Protein AF-A0A8A2UBY3-F1 (afdb_monomer_lite)

Radius of gyration: 17.99 Å; chains: 1; bounding box: 43×30×51 Å

Secondary structure (DSSP, 8-state):
-HHHHHHHHHHHHHHHHHHHHHHHHHHHHHHHHTT--SS-S---HHHHHHHHHHHHHHHHHHHHHHHHH---HHHHHHHHHHHHHHHHHHHHHHHHHHSTTGGGS--HHHHHHTT-HHHHHHHHHHHHHHHHHHHHHHHTT-

Organism: NCBI:txid370324

Structure (mmCIF, N/CA/C/O backbone):
data_AF-A0A8A2UBY3-F1
#
_entry.id   AF-A0A8A2UBY3-F1
#
loop_
_atom_site.group_PDB
_atom_site.id
_atom_site.type_symbol
_atom_site.label_atom_id
_atom_site.label_alt_id
_atom_site.label_comp_id
_atom_site.label_asym_id
_atom_site.label_entity_id
_atom_site.label_seq_id
_atom_site.pdbx_PDB_ins_code
_atom_site.Cartn_x
_atom_site.Cartn_y
_atom_site.Cartn_z
_atom_site.occupancy
_atom_site.B_iso_or_equiv
_atom_site.auth_seq_id
_atom_site.auth_comp_id
_atom_site.auth_asym_id
_atom_site.auth_atom_id
_atom_site.pdbx_PDB_model_num
ATOM 1 N N . MET A 1 1 ? -22.098 -17.501 18.561 1.00 54.28 1 MET A N 1
ATOM 2 C CA . MET A 1 1 ? -21.800 -17.366 17.112 1.00 54.28 1 MET A CA 1
ATOM 3 C C . MET A 1 1 ? -21.427 -15.944 16.653 1.00 54.28 1 MET A C 1
ATOM 5 O O . MET A 1 1 ? -20.694 -15.839 15.681 1.00 54.28 1 MET A O 1
ATOM 9 N N . ASN A 1 2 ? -21.806 -14.856 17.345 1.00 60.44 2 ASN A N 1
ATOM 10 C CA . ASN A 1 2 ? -21.510 -13.480 16.881 1.00 60.44 2 ASN A CA 1
ATOM 11 C C . ASN A 1 2 ? -20.034 -13.032 16.966 1.00 60.44 2 ASN A C 1
ATOM 13 O O . ASN A 1 2 ? -19.610 -12.220 16.148 1.00 60.44 2 ASN A O 1
ATOM 17 N N . ARG A 1 3 ? -19.224 -13.574 17.892 1.00 59.19 3 ARG A N 1
ATOM 18 C CA . ARG A 1 3 ? -17.801 -13.186 18.023 1.00 59.19 3 ARG A CA 1
ATOM 19 C C . ARG A 1 3 ? -16.929 -13.653 16.854 1.00 59.19 3 ARG A C 1
ATOM 21 O O . ARG A 1 3 ? -16.025 -12.933 16.463 1.00 59.19 3 ARG A O 1
ATOM 28 N N . LEU A 1 4 ? -17.220 -14.815 16.265 1.00 58.84 4 LEU A N 1
ATOM 29 C CA . LEU A 1 4 ? -16.472 -15.328 15.110 1.00 58.84 4 LEU A CA 1
ATOM 30 C C . LEU A 1 4 ? 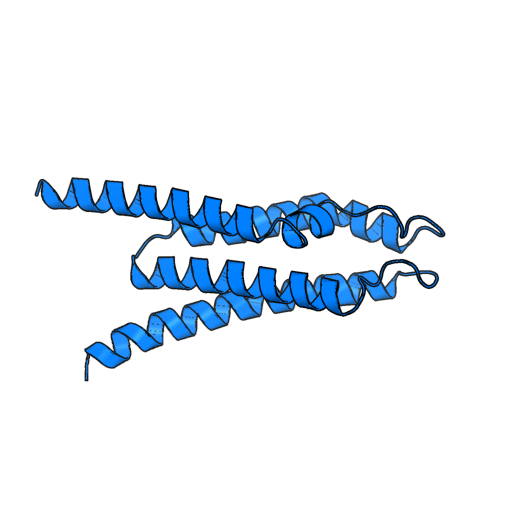-16.684 -14.433 13.878 1.00 58.84 4 LEU A C 1
ATOM 32 O O . LEU A 1 4 ? -15.726 -14.022 13.230 1.00 58.84 4 LEU A O 1
ATOM 36 N N . ARG A 1 5 ? -17.932 -14.022 13.611 1.00 59.97 5 ARG A N 1
ATOM 37 C CA . ARG A 1 5 ? -18.279 -13.149 12.475 1.00 59.97 5 ARG A CA 1
ATOM 38 C C . ARG A 1 5 ? -17.618 -11.763 12.552 1.00 59.97 5 ARG A C 1
ATOM 40 O O . ARG A 1 5 ? -17.259 -11.213 11.516 1.00 59.97 5 ARG A O 1
ATOM 47 N N . GLN A 1 6 ? -17.409 -11.240 13.765 1.00 63.09 6 GLN A N 1
ATOM 48 C CA . GLN A 1 6 ? -16.708 -9.971 14.004 1.00 63.09 6 GLN A CA 1
ATOM 49 C C . GLN A 1 6 ? -15.216 -10.000 13.633 1.00 63.09 6 GLN A C 1
ATOM 51 O O . GLN A 1 6 ? -14.657 -8.938 13.389 1.00 63.09 6 GLN A O 1
ATOM 56 N N . TRP A 1 7 ? -14.578 -11.173 13.569 1.00 61.09 7 TRP A N 1
ATOM 57 C CA . TRP A 1 7 ? -13.167 -11.306 13.177 1.00 61.09 7 TRP A CA 1
ATOM 58 C C . TRP A 1 7 ? -12.984 -11.693 11.706 1.00 61.09 7 TRP A C 1
ATOM 60 O O . TRP A 1 7 ? -12.043 -11.226 11.068 1.00 61.09 7 TRP A O 1
ATOM 70 N N . TYR A 1 8 ? -13.901 -12.483 11.137 1.00 71.06 8 TYR A N 1
ATOM 71 C CA . TYR A 1 8 ? -13.809 -12.896 9.731 1.00 71.06 8 TYR A CA 1
ATOM 72 C C . TYR A 1 8 ? -14.065 -11.756 8.740 1.00 71.06 8 TYR A C 1
ATOM 74 O O . TYR A 1 8 ? -13.423 -11.714 7.694 1.00 71.06 8 TYR A O 1
ATOM 82 N N . PHE A 1 9 ? -14.970 -10.821 9.052 1.00 76.00 9 PHE A N 1
ATOM 83 C CA . PHE A 1 9 ? -15.280 -9.715 8.140 1.00 76.00 9 PHE A CA 1
ATOM 84 C C . PHE A 1 9 ? -14.107 -8.724 7.968 1.00 76.00 9 PHE A C 1
ATOM 86 O O . PHE A 1 9 ? -13.730 -8.468 6.823 1.00 76.00 9 PHE A O 1
ATOM 93 N N . PRO A 1 10 ? -13.448 -8.238 9.044 1.00 83.38 10 PRO A N 1
ATOM 94 C CA . PRO A 1 10 ? -12.245 -7.412 8.917 1.00 83.38 10 PRO A CA 1
ATOM 95 C C . PRO A 1 10 ? -11.103 -8.129 8.203 1.00 83.38 10 PRO A C 1
ATOM 97 O O . PRO A 1 10 ? -10.400 -7.516 7.408 1.00 83.38 10 PRO A O 1
ATOM 100 N N . LEU A 1 11 ? -10.935 -9.430 8.462 1.00 85.50 11 LEU A N 1
ATOM 101 C CA . LEU A 1 11 ? -9.880 -10.224 7.841 1.00 85.50 11 LEU A CA 1
ATOM 102 C C . LEU A 1 11 ? -10.112 -10.401 6.334 1.00 85.50 11 LEU A C 1
ATOM 104 O O . LEU A 1 11 ? -9.188 -10.212 5.549 1.00 85.50 11 LEU A O 1
ATOM 108 N N . GLY A 1 12 ? -11.341 -10.717 5.917 1.00 87.56 12 GLY A N 1
ATOM 109 C CA . GLY A 1 12 ? -11.690 -10.837 4.499 1.00 87.56 12 GLY A CA 1
ATOM 110 C C . GLY A 1 12 ? -11.506 -9.520 3.741 1.00 87.56 12 GLY A C 1
ATOM 111 O O . GLY A 1 12 ? -10.930 -9.509 2.652 1.00 87.56 12 GLY A O 1
ATOM 112 N N . PHE A 1 13 ? -11.922 -8.400 4.340 1.00 88.06 13 PHE A N 1
ATOM 113 C CA . PHE A 1 13 ? -11.702 -7.070 3.770 1.00 88.06 13 PHE A CA 1
ATOM 114 C C . PHE A 1 13 ? -10.208 -6.731 3.662 1.00 88.06 13 PHE A C 1
ATOM 116 O O . PHE A 1 13 ? -9.751 -6.304 2.604 1.00 88.06 13 PHE A O 1
ATOM 123 N N . ALA A 1 14 ? -9.434 -7.007 4.716 1.00 90.88 14 ALA A N 1
ATOM 124 C CA . ALA A 1 14 ? -7.988 -6.814 4.738 1.00 90.88 14 ALA A CA 1
ATOM 125 C C . ALA A 1 14 ? -7.277 -7.583 3.622 1.00 90.88 14 ALA A C 1
ATOM 127 O O . ALA A 1 14 ? -6.541 -6.995 2.832 1.00 90.88 14 ALA A O 1
ATOM 128 N N . ILE A 1 15 ? -7.547 -8.885 3.515 1.00 92.44 15 ILE A N 1
ATOM 129 C CA . ILE A 1 15 ? -6.959 -9.734 2.475 1.00 92.44 15 ILE A CA 1
ATOM 130 C C . ILE A 1 15 ? -7.334 -9.208 1.087 1.00 92.44 15 ILE A C 1
ATOM 132 O O . ILE A 1 15 ? -6.469 -9.120 0.223 1.00 92.44 15 ILE A O 1
ATOM 136 N N . THR A 1 16 ? -8.590 -8.805 0.877 1.00 92.44 16 THR A N 1
ATOM 137 C CA . THR A 1 16 ? -9.052 -8.295 -0.423 1.00 92.44 16 THR A CA 1
ATOM 138 C C . THR A 1 16 ? -8.289 -7.036 -0.839 1.00 92.44 16 THR A C 1
ATOM 140 O O . THR A 1 16 ? -7.752 -6.989 -1.942 1.00 92.44 16 THR A O 1
ATOM 143 N N . ILE A 1 17 ? -8.184 -6.034 0.040 1.00 92.12 17 ILE A N 1
ATOM 144 C CA . ILE A 1 17 ? -7.470 -4.784 -0.268 1.00 92.12 17 ILE A CA 1
ATOM 145 C C . ILE A 1 17 ? -5.966 -5.028 -0.441 1.00 92.12 17 ILE A C 1
ATOM 147 O O . ILE A 1 17 ? -5.365 -4.494 -1.373 1.00 92.12 17 ILE A O 1
ATOM 151 N N . GLY A 1 18 ? -5.365 -5.867 0.408 1.00 91.94 18 GLY A N 1
ATOM 152 C CA . GLY A 1 18 ? -3.964 -6.263 0.266 1.00 91.94 18 GLY A CA 1
ATOM 153 C C . GLY A 1 18 ? -3.687 -6.940 -1.077 1.00 91.94 18 GLY A C 1
ATOM 154 O O . GLY A 1 18 ? -2.736 -6.578 -1.766 1.00 91.94 18 GLY A O 1
ATOM 155 N N . LEU A 1 19 ? -4.540 -7.882 -1.492 1.00 94.75 19 LEU A N 1
ATOM 156 C CA . LEU A 1 19 ? -4.418 -8.553 -2.788 1.00 94.75 19 LEU A CA 1
ATOM 157 C C . LEU A 1 19 ? -4.602 -7.588 -3.961 1.00 94.75 19 LEU A C 1
ATOM 159 O O . LEU A 1 19 ? -3.882 -7.714 -4.945 1.00 94.75 19 LEU A O 1
ATOM 163 N N . ILE A 1 20 ? -5.518 -6.618 -3.864 1.00 94.31 20 ILE A N 1
ATOM 164 C CA . ILE A 1 20 ? -5.705 -5.597 -4.905 1.00 94.31 20 ILE A CA 1
ATOM 165 C C . ILE A 1 20 ? -4.425 -4.778 -5.088 1.00 94.31 20 ILE A C 1
ATOM 167 O O . ILE A 1 20 ? -3.957 -4.647 -6.217 1.00 94.31 20 ILE A O 1
ATOM 171 N N . LEU A 1 21 ? -3.829 -4.264 -4.006 1.00 91.38 21 LEU A N 1
ATOM 172 C CA . LEU A 1 21 ? -2.581 -3.503 -4.112 1.00 91.38 21 LEU A CA 1
ATOM 173 C C . LEU A 1 21 ? -1.448 -4.367 -4.664 1.00 91.38 21 LEU A C 1
ATOM 175 O O . LEU A 1 21 ? -0.793 -3.952 -5.611 1.00 91.38 21 LEU A O 1
ATOM 179 N N . ALA A 1 22 ? -1.273 -5.590 -4.158 1.00 92.44 22 ALA A N 1
ATOM 180 C CA . ALA A 1 22 ? -0.267 -6.520 -4.668 1.00 92.44 22 ALA A CA 1
ATOM 181 C C . ALA A 1 22 ? -0.451 -6.838 -6.163 1.00 92.44 22 ALA A C 1
ATOM 183 O O . ALA A 1 22 ? 0.527 -6.883 -6.909 1.00 92.44 22 ALA A O 1
ATOM 184 N N . ALA A 1 23 ? -1.694 -7.023 -6.618 1.00 92.56 23 ALA A N 1
ATOM 185 C CA . ALA A 1 23 ? -2.009 -7.261 -8.022 1.00 92.56 23 ALA A CA 1
ATOM 186 C C . ALA A 1 23 ? -1.699 -6.039 -8.896 1.00 92.56 23 ALA A C 1
ATOM 188 O O . ALA A 1 23 ? -1.166 -6.207 -9.990 1.00 92.56 23 ALA A O 1
ATOM 189 N N . ILE A 1 24 ? -1.976 -4.821 -8.415 1.00 91.31 24 ILE A N 1
ATOM 190 C CA . ILE A 1 24 ? -1.595 -3.582 -9.108 1.00 91.31 24 ILE A CA 1
ATOM 191 C C . ILE A 1 24 ? -0.071 -3.492 -9.214 1.00 91.31 24 ILE A C 1
ATOM 193 O O . ILE A 1 24 ? 0.442 -3.235 -10.298 1.00 91.31 24 ILE A O 1
ATOM 197 N N . THR A 1 25 ? 0.660 -3.750 -8.129 1.00 89.25 25 THR A N 1
ATOM 198 C CA . THR A 1 25 ? 2.129 -3.745 -8.122 1.00 89.25 25 THR A CA 1
ATOM 199 C C . THR A 1 25 ? 2.705 -4.741 -9.126 1.00 89.25 25 THR A C 1
ATOM 201 O O . THR A 1 25 ? 3.566 -4.385 -9.929 1.00 89.25 25 THR A O 1
ATOM 204 N N . LEU A 1 26 ? 2.195 -5.978 -9.127 1.00 87.69 26 LEU A N 1
ATOM 205 C CA . LEU A 1 26 ? 2.587 -7.005 -10.093 1.00 87.69 26 LEU A CA 1
ATOM 206 C C . LEU A 1 26 ? 2.259 -6.585 -11.525 1.00 87.69 26 LEU A C 1
ATOM 208 O O . LEU A 1 26 ? 3.094 -6.740 -12.411 1.00 87.69 26 LEU A O 1
ATOM 212 N N . PHE A 1 27 ? 1.067 -6.037 -11.760 1.00 89.38 27 PHE A N 1
ATOM 213 C CA . PHE A 1 27 ? 0.668 -5.547 -13.075 1.00 89.38 27 PHE A CA 1
ATOM 214 C C . PHE A 1 27 ? 1.622 -4.462 -13.582 1.00 89.38 27 PHE A C 1
ATOM 216 O O . PHE A 1 27 ? 2.072 -4.547 -14.720 1.00 89.38 27 PHE A O 1
ATOM 223 N N . VAL A 1 28 ? 1.969 -3.487 -12.738 1.00 85.06 28 VAL A N 1
ATOM 224 C CA . VAL A 1 28 ? 2.907 -2.403 -13.068 1.00 85.06 28 VAL A CA 1
ATOM 225 C C . VAL A 1 28 ? 4.278 -2.969 -13.428 1.00 85.06 28 VAL A C 1
ATOM 227 O O . VAL A 1 28 ? 4.803 -2.650 -14.490 1.00 85.06 28 VAL A O 1
ATOM 230 N N . GLN A 1 29 ? 4.824 -3.871 -12.609 1.00 80.44 29 GLN A N 1
ATOM 231 C CA . GLN A 1 29 ? 6.123 -4.493 -12.878 1.00 80.44 29 GLN A CA 1
ATOM 232 C C . GLN A 1 29 ? 6.122 -5.324 -14.168 1.00 80.44 29 GLN A C 1
ATOM 234 O O . GLN A 1 29 ? 7.023 -5.183 -14.987 1.00 80.44 29 GLN A O 1
ATOM 239 N N . ILE A 1 30 ? 5.096 -6.155 -14.388 1.00 82.62 30 ILE A N 1
ATOM 240 C CA . ILE A 1 30 ? 4.964 -6.961 -15.613 1.00 82.62 30 ILE A CA 1
ATOM 241 C C . ILE A 1 30 ? 4.793 -6.060 -16.840 1.00 82.62 30 ILE A C 1
ATOM 243 O O . ILE A 1 30 ? 5.313 -6.373 -17.908 1.00 82.62 30 ILE A O 1
ATOM 247 N N . TYR A 1 31 ? 4.043 -4.965 -16.712 1.00 83.31 31 TYR A N 1
ATOM 248 C CA . TYR A 1 31 ? 3.835 -4.008 -17.792 1.00 83.31 31 TYR A CA 1
ATOM 249 C C . TYR A 1 31 ? 5.148 -3.328 -18.185 1.00 83.31 31 TYR A C 1
ATOM 251 O O . TYR A 1 31 ? 5.483 -3.318 -19.366 1.00 83.31 31 TYR A O 1
ATOM 259 N N . ILE A 1 32 ? 5.907 -2.827 -17.207 1.00 77.88 32 ILE A N 1
ATOM 260 C CA . ILE A 1 32 ? 7.204 -2.168 -17.414 1.00 77.88 32 ILE A CA 1
ATOM 261 C C . ILE A 1 32 ? 8.224 -3.139 -18.021 1.00 77.88 32 ILE A C 1
ATOM 263 O O . ILE A 1 32 ? 8.878 -2.791 -19.001 1.00 77.88 32 ILE A O 1
ATOM 267 N N . ALA A 1 33 ? 8.274 -4.382 -17.532 1.00 75.00 33 ALA A N 1
ATOM 268 C CA . ALA A 1 33 ? 9.178 -5.417 -18.036 1.00 75.00 33 ALA A CA 1
ATOM 269 C C . ALA A 1 33 ? 8.995 -5.727 -19.537 1.00 75.00 33 ALA A C 1
ATOM 271 O O . ALA A 1 33 ? 9.908 -6.237 -20.177 1.00 75.00 33 ALA A O 1
ATOM 272 N N . ARG A 1 34 ? 7.836 -5.410 -20.140 1.00 74.81 34 ARG A N 1
ATOM 273 C CA . ARG A 1 34 ? 7.625 -5.564 -21.595 1.00 74.81 34 ARG A CA 1
ATOM 274 C C . ARG A 1 34 ? 8.384 -4.542 -22.436 1.00 74.81 34 ARG A C 1
ATOM 276 O O . ARG A 1 34 ? 8.546 -4.767 -23.632 1.00 74.81 34 ARG A O 1
ATOM 283 N N . PHE A 1 35 ? 8.767 -3.416 -21.844 1.00 68.38 35 PHE A N 1
ATOM 284 C CA . PHE A 1 35 ? 9.463 -2.333 -22.534 1.00 68.38 35 PHE A CA 1
ATOM 285 C C . PHE A 1 35 ? 10.981 -2.399 -22.351 1.00 68.38 35 PHE A C 1
ATOM 287 O O . PHE A 1 35 ? 11.684 -1.710 -23.084 1.00 68.38 35 PHE A O 1
ATOM 294 N N . GLU A 1 36 ? 11.477 -3.233 -21.429 1.00 65.44 36 GLU A N 1
ATOM 295 C CA . GLU A 1 36 ? 12.906 -3.386 -21.151 1.00 65.44 36 GLU A CA 1
ATOM 296 C C . GLU A 1 36 ? 13.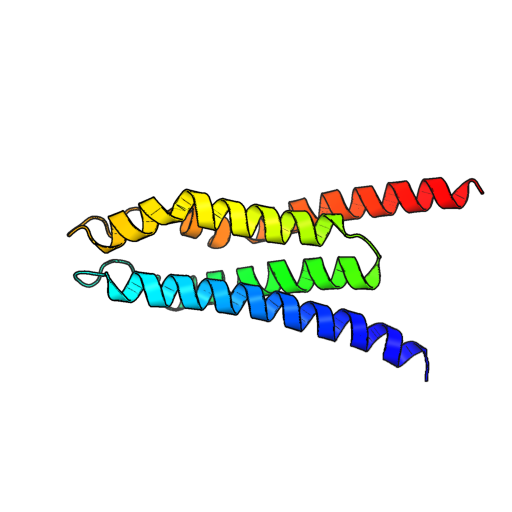697 -3.830 -22.390 1.00 65.44 36 GLU A C 1
ATOM 298 O O . GLU A 1 36 ? 13.489 -4.910 -22.946 1.00 65.44 36 GLU A O 1
ATOM 303 N N . TYR A 1 37 ? 14.664 -3.001 -22.786 1.00 49.19 37 TYR A N 1
ATOM 304 C CA . TYR A 1 37 ? 15.725 -3.369 -23.721 1.00 49.19 37 TYR A CA 1
ATOM 305 C C . TYR A 1 37 ? 16.979 -3.806 -22.939 1.00 49.19 37 TYR A C 1
ATOM 307 O O . TYR A 1 37 ? 17.714 -2.965 -22.423 1.00 49.19 37 TYR A O 1
ATOM 315 N N . GLY A 1 38 ? 17.252 -5.117 -22.883 1.00 53.56 38 GLY A N 1
ATOM 316 C CA . GLY A 1 38 ? 18.429 -5.708 -22.209 1.00 53.56 38 GLY A CA 1
ATOM 317 C C . GLY A 1 38 ? 18.146 -6.255 -20.798 1.00 53.56 38 GLY A C 1
ATOM 318 O O . GLY A 1 38 ? 16.989 -6.385 -20.418 1.00 53.56 38 GLY A O 1
ATOM 319 N N . ASP A 1 39 ? 19.190 -6.567 -20.015 1.00 50.38 39 ASP A N 1
ATOM 320 C CA . ASP A 1 39 ? 19.110 -7.121 -18.637 1.00 50.38 39 ASP A CA 1
ATOM 321 C C . ASP A 1 39 ? 18.661 -6.082 -17.567 1.00 50.38 39 ASP A C 1
ATOM 323 O O . ASP A 1 39 ? 19.129 -6.087 -16.430 1.00 50.38 39 ASP A O 1
ATOM 327 N N . GLY A 1 40 ? 17.842 -5.099 -17.945 1.00 48.66 40 GLY A N 1
ATOM 328 C CA . GLY A 1 40 ? 18.020 -3.727 -17.468 1.00 48.66 40 GLY A CA 1
ATOM 329 C C . GLY A 1 40 ? 17.212 -3.227 -16.273 1.00 48.66 40 GLY A C 1
ATOM 330 O O . GLY A 1 40 ? 17.691 -2.284 -15.656 1.00 48.66 40 GLY A O 1
ATOM 331 N N . LEU A 1 41 ? 16.033 -3.755 -15.933 1.00 51.47 41 LEU A N 1
ATOM 332 C CA . LEU A 1 41 ? 15.213 -3.180 -14.844 1.00 51.47 41 LEU A CA 1
ATOM 333 C C . LEU A 1 41 ? 14.545 -4.209 -13.939 1.00 51.47 41 LEU A C 1
ATOM 335 O O . LEU A 1 41 ? 14.045 -3.804 -12.891 1.00 51.47 41 LEU A O 1
ATOM 339 N N . ALA A 1 42 ? 14.572 -5.503 -14.270 1.00 53.84 42 ALA A N 1
ATOM 340 C CA . ALA A 1 42 ? 14.014 -6.535 -13.407 1.00 53.84 42 ALA A CA 1
ATOM 341 C C . ALA A 1 42 ? 14.644 -6.456 -11.999 1.00 53.84 42 ALA A C 1
ATOM 343 O O . ALA A 1 42 ? 15.815 -6.823 -11.821 1.00 53.84 42 ALA A O 1
ATOM 344 N N . PRO A 1 43 ? 13.900 -6.000 -10.968 1.00 56.22 43 PRO A N 1
ATOM 345 C CA . PRO A 1 43 ? 14.411 -6.057 -9.614 1.00 56.22 43 PRO A CA 1
ATOM 346 C C . PRO A 1 43 ? 14.688 -7.526 -9.311 1.00 56.22 43 PRO A C 1
ATOM 348 O O . PRO A 1 43 ? 13.849 -8.385 -9.588 1.00 56.22 43 PRO A O 1
ATOM 351 N N . GLY A 1 44 ? 15.867 -7.831 -8.758 1.00 65.88 44 GLY A N 1
ATOM 352 C CA . GLY A 1 44 ? 16.202 -9.208 -8.395 1.00 65.88 44 GLY A CA 1
ATOM 353 C C . GLY A 1 44 ? 15.053 -9.840 -7.602 1.00 65.88 44 GLY A C 1
ATOM 354 O O . GLY A 1 44 ? 14.400 -9.148 -6.821 1.00 65.88 44 GLY A O 1
ATOM 355 N N . ILE A 1 45 ? 14.801 -11.140 -7.795 1.00 72.44 45 ILE A N 1
ATOM 356 C CA . ILE A 1 45 ? 13.631 -11.878 -7.265 1.00 72.44 45 ILE A CA 1
ATOM 357 C C . ILE A 1 45 ? 13.265 -11.504 -5.815 1.00 72.44 45 ILE A C 1
ATOM 359 O O . ILE A 1 45 ? 12.090 -11.387 -5.472 1.00 72.44 45 ILE A O 1
ATOM 363 N N . ILE A 1 46 ? 14.270 -11.271 -4.966 1.00 76.44 46 ILE A N 1
ATOM 364 C CA . ILE A 1 46 ? 14.106 -10.858 -3.565 1.00 76.44 46 ILE A CA 1
ATOM 365 C C . ILE A 1 46 ? 13.442 -9.477 -3.442 1.00 76.44 46 ILE A C 1
ATOM 367 O O . ILE A 1 46 ? 12.497 -9.315 -2.675 1.00 76.44 46 ILE A O 1
ATOM 371 N N . MET A 1 47 ? 13.917 -8.484 -4.193 1.00 76.75 47 MET A N 1
ATOM 372 C CA . MET A 1 47 ? 13.384 -7.120 -4.183 1.00 76.75 47 MET A CA 1
ATOM 373 C C . MET A 1 47 ? 11.970 -7.080 -4.765 1.00 76.75 47 MET A C 1
ATOM 375 O O . MET A 1 47 ? 11.093 -6.401 -4.233 1.00 76.75 47 MET A O 1
ATOM 379 N N . GLN A 1 48 ? 11.720 -7.876 -5.806 1.00 78.69 48 GLN A N 1
ATOM 380 C CA . GLN A 1 48 ? 10.390 -8.021 -6.380 1.00 78.69 48 GLN A CA 1
ATOM 381 C C . GLN A 1 48 ? 9.395 -8.594 -5.362 1.00 78.69 48 GLN A C 1
ATOM 383 O O . GLN A 1 48 ? 8.329 -8.015 -5.137 1.00 78.69 48 GLN A O 1
ATOM 388 N N . PHE A 1 49 ? 9.769 -9.683 -4.686 1.00 84.75 49 PHE A N 1
ATOM 389 C CA . PHE A 1 49 ? 8.966 -10.260 -3.610 1.00 84.75 49 PHE A CA 1
ATOM 390 C C . PHE A 1 49 ? 8.735 -9.258 -2.472 1.00 84.75 49 PHE A C 1
ATOM 392 O O . PHE A 1 49 ? 7.619 -9.147 -1.969 1.00 84.75 49 PHE A O 1
ATOM 399 N N . TRP A 1 50 ? 9.760 -8.489 -2.098 1.00 87.44 50 TRP A N 1
ATOM 400 C CA . TRP A 1 50 ? 9.679 -7.476 -1.047 1.00 87.44 50 TRP A CA 1
ATOM 401 C C . TRP A 1 50 ? 8.688 -6.352 -1.375 1.00 87.44 50 TRP A C 1
ATOM 403 O O . TRP A 1 50 ? 7.850 -6.015 -0.541 1.00 87.44 50 TRP A O 1
ATOM 413 N N . ILE A 1 51 ? 8.729 -5.817 -2.597 1.00 85.50 51 ILE A N 1
ATOM 414 C CA . ILE A 1 51 ? 7.811 -4.774 -3.080 1.00 85.50 51 ILE A CA 1
ATOM 415 C C . ILE A 1 51 ? 6.355 -5.274 -3.085 1.00 85.50 51 ILE A C 1
ATOM 417 O O . ILE A 1 51 ? 5.439 -4.575 -2.638 1.00 85.50 51 ILE A O 1
ATOM 421 N N . VAL A 1 52 ? 6.128 -6.505 -3.555 1.00 89.62 52 VAL A N 1
ATOM 422 C CA . VAL A 1 52 ? 4.788 -7.113 -3.607 1.00 89.62 52 VAL A CA 1
ATOM 423 C C . VAL A 1 52 ? 4.265 -7.405 -2.201 1.00 89.62 52 VAL A C 1
ATOM 425 O O . VAL A 1 52 ? 3.124 -7.061 -1.886 1.00 89.62 52 VAL A O 1
ATOM 428 N N . ALA A 1 53 ? 5.101 -7.975 -1.329 1.00 90.88 53 ALA A N 1
ATOM 429 C CA . ALA A 1 53 ? 4.755 -8.221 0.067 1.00 90.88 53 ALA A CA 1
ATOM 430 C C . ALA A 1 53 ? 4.468 -6.911 0.815 1.00 90.88 53 ALA A C 1
ATOM 432 O O . ALA A 1 53 ? 3.486 -6.826 1.549 1.00 90.88 53 ALA A O 1
ATOM 433 N N . GLY A 1 54 ? 5.269 -5.869 0.582 1.00 90.12 54 GLY A N 1
ATOM 434 C CA . GLY A 1 54 ? 5.059 -4.542 1.150 1.00 90.12 54 GLY A CA 1
ATOM 435 C C . GLY A 1 54 ? 3.738 -3.917 0.710 1.00 90.12 54 GLY A C 1
ATOM 436 O O . GLY A 1 54 ? 2.978 -3.432 1.545 1.00 90.12 54 GLY A O 1
ATOM 437 N N . SER A 1 55 ? 3.408 -4.014 -0.580 1.00 90.19 55 SER A N 1
ATOM 438 C CA . SER A 1 55 ? 2.128 -3.541 -1.130 1.00 90.19 55 SER A CA 1
ATOM 439 C C . SER A 1 55 ? 0.935 -4.297 -0.533 1.00 90.19 55 SER A C 1
ATOM 441 O O . SER A 1 55 ? -0.069 -3.686 -0.159 1.00 90.19 55 SER A O 1
ATOM 443 N N . PHE A 1 56 ? 1.065 -5.620 -0.375 1.00 94.06 56 PHE A N 1
ATOM 444 C CA . PHE A 1 56 ? 0.061 -6.447 0.292 1.00 94.06 56 PHE A CA 1
ATOM 445 C C . PHE A 1 56 ? -0.148 -6.018 1.746 1.00 94.06 56 PHE A C 1
ATOM 447 O O . PHE A 1 56 ? -1.283 -5.788 2.158 1.00 94.06 56 PHE A O 1
ATOM 454 N N . LEU A 1 57 ? 0.932 -5.894 2.522 1.00 93.25 57 LEU A N 1
ATOM 455 C CA . LEU A 1 57 ? 0.870 -5.534 3.939 1.00 93.25 57 LEU A CA 1
ATOM 456 C C . LEU A 1 57 ? 0.339 -4.115 4.143 1.00 93.25 57 LEU A C 1
ATOM 458 O O . LEU A 1 57 ? -0.485 -3.907 5.032 1.00 93.25 57 LEU A O 1
ATOM 462 N N . LEU A 1 58 ? 0.749 -3.166 3.298 1.00 92.19 58 LEU A N 1
ATOM 463 C CA . LEU A 1 58 ? 0.250 -1.794 3.309 1.00 92.19 58 LEU A CA 1
ATOM 464 C C . LEU A 1 58 ? -1.278 -1.762 3.148 1.00 92.19 58 LEU A C 1
ATOM 466 O O . LEU A 1 58 ? -1.968 -1.097 3.915 1.00 92.19 58 LEU A O 1
ATOM 470 N N . GLY A 1 59 ? -1.818 -2.533 2.200 1.00 90.62 59 GLY A N 1
ATOM 471 C CA . GLY A 1 59 ? -3.263 -2.646 2.004 1.00 90.62 59 GLY A CA 1
ATOM 472 C C . GLY A 1 59 ? -3.961 -3.401 3.124 1.00 90.62 59 GLY A C 1
ATOM 473 O O . GLY A 1 59 ? -4.944 -2.915 3.680 1.00 90.62 59 GLY A O 1
ATOM 474 N N . ALA A 1 60 ? -3.451 -4.582 3.471 1.00 92.50 60 ALA A N 1
ATOM 475 C CA . ALA A 1 60 ? -4.089 -5.482 4.418 1.00 92.50 60 ALA A CA 1
ATOM 476 C C . ALA A 1 60 ? -4.136 -4.903 5.831 1.00 92.50 60 ALA A C 1
ATOM 478 O O . ALA A 1 60 ? -5.184 -4.948 6.471 1.00 92.50 60 ALA A O 1
ATOM 479 N N . ILE A 1 61 ? -3.038 -4.323 6.318 1.00 91.81 61 ILE A N 1
ATOM 480 C CA . ILE A 1 61 ? -2.982 -3.778 7.676 1.00 91.81 61 ILE A CA 1
ATOM 481 C C . ILE A 1 61 ? -3.868 -2.536 7.783 1.00 91.81 61 ILE A C 1
ATOM 483 O O . ILE A 1 61 ? -4.674 -2.463 8.709 1.00 91.81 61 ILE A O 1
ATOM 487 N N . SER A 1 62 ? -3.803 -1.609 6.822 1.00 89.88 62 SER A N 1
ATOM 488 C CA . SER A 1 62 ? -4.674 -0.428 6.826 1.00 89.88 62 SER A CA 1
ATOM 489 C C . SER A 1 62 ? -6.155 -0.796 6.707 1.00 89.88 62 SER A C 1
ATOM 491 O O . SER A 1 62 ? -7.001 -0.251 7.414 1.00 89.88 62 SER A O 1
ATOM 493 N N . ALA A 1 63 ? -6.503 -1.755 5.849 1.00 91.00 63 ALA A N 1
ATOM 494 C CA . ALA A 1 63 ? -7.881 -2.221 5.715 1.00 91.00 63 ALA A CA 1
ATOM 495 C C . ALA A 1 63 ? -8.364 -2.964 6.968 1.00 91.00 63 ALA A C 1
ATOM 497 O O . ALA A 1 63 ? -9.506 -2.774 7.393 1.00 91.00 63 ALA A O 1
ATOM 498 N N . PHE A 1 64 ? -7.494 -3.749 7.608 1.00 90.62 64 PHE A N 1
ATOM 499 C CA . PHE A 1 64 ? -7.796 -4.390 8.882 1.00 90.62 64 PHE A CA 1
ATOM 500 C C . PHE A 1 64 ? -8.068 -3.354 9.974 1.00 90.62 64 PHE A C 1
ATOM 502 O O . PHE A 1 64 ? -9.083 -3.456 10.664 1.00 90.62 64 PHE A O 1
ATOM 509 N N . THR A 1 65 ? -7.205 -2.343 10.128 1.00 88.44 65 THR A N 1
ATOM 510 C CA . THR A 1 65 ? -7.401 -1.300 11.144 1.00 88.44 65 THR A CA 1
ATOM 511 C C . THR A 1 65 ? -8.665 -0.496 10.877 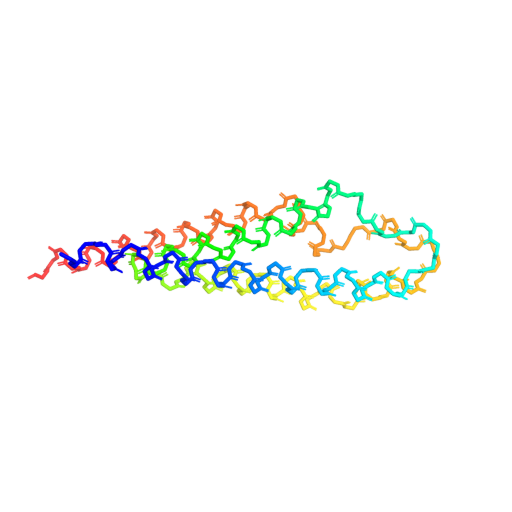1.00 88.44 65 THR A C 1
ATOM 513 O O . THR A 1 65 ? -9.426 -0.230 11.808 1.00 88.44 65 THR A O 1
ATOM 516 N N . SER A 1 66 ? -8.962 -0.201 9.614 1.00 88.62 66 SER A N 1
ATOM 517 C CA . SER A 1 66 ? -10.195 0.481 9.238 1.00 88.62 66 SER A CA 1
ATOM 518 C C . SER A 1 66 ? -11.447 -0.326 9.556 1.00 88.62 66 SER A C 1
ATOM 520 O O . SER A 1 66 ? -12.357 0.187 10.205 1.00 88.62 66 SER A O 1
ATOM 522 N N . ALA A 1 67 ? -11.482 -1.609 9.195 1.00 86.75 67 ALA A N 1
ATOM 523 C CA . ALA A 1 67 ? -12.634 -2.463 9.467 1.00 86.75 67 ALA A CA 1
ATOM 524 C C . ALA A 1 67 ? -12.789 -2.807 10.956 1.00 86.75 67 ALA A C 1
ATOM 526 O O . ALA A 1 67 ? -13.910 -2.986 11.432 1.00 86.75 67 ALA A O 1
ATOM 527 N N . ARG A 1 68 ? -11.683 -2.916 11.704 1.00 86.38 68 ARG A N 1
ATOM 528 C CA . ARG A 1 68 ? -11.703 -3.299 13.121 1.00 86.38 68 ARG A CA 1
ATOM 529 C C . ARG A 1 68 ? -11.992 -2.128 14.054 1.00 86.38 68 ARG A C 1
ATOM 531 O O . ARG A 1 68 ? -12.717 -2.320 15.031 1.00 86.38 68 ARG A O 1
ATOM 538 N N . TYR A 1 69 ? -11.402 -0.966 13.779 1.00 83.88 69 TYR A N 1
ATOM 539 C CA . TYR A 1 69 ? -11.464 0.221 14.63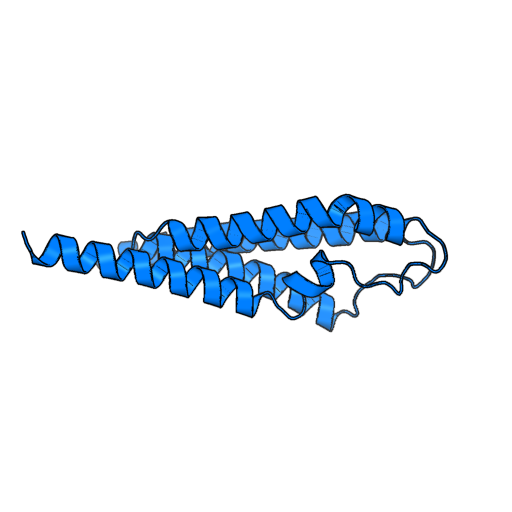7 1.00 83.88 69 TYR A CA 1
ATOM 540 C C . TYR A 1 69 ? -12.343 1.339 14.058 1.00 83.88 69 TYR A C 1
ATOM 542 O O . TYR A 1 69 ? -12.497 2.372 14.704 1.00 83.88 69 TYR A O 1
ATOM 550 N N . HIS A 1 70 ? -12.952 1.136 12.882 1.00 83.44 70 HIS A N 1
ATOM 551 C CA . HIS A 1 70 ? -13.766 2.132 12.171 1.00 83.44 70 HIS A CA 1
ATOM 552 C C . HIS A 1 70 ? -13.004 3.424 11.837 1.00 83.44 70 HIS A C 1
ATOM 554 O O . HIS A 1 70 ? -13.567 4.517 11.871 1.00 83.44 70 HIS A O 1
ATOM 560 N N . VAL A 1 71 ? -11.718 3.273 11.516 1.00 85.56 71 VAL A N 1
ATOM 561 C CA . VAL A 1 71 ? -10.772 4.357 11.229 1.00 85.56 71 VAL A CA 1
ATOM 562 C C . VAL A 1 71 ? -10.491 4.394 9.731 1.00 85.56 71 VAL A C 1
ATOM 564 O O . VAL A 1 71 ? -9.749 3.567 9.201 1.00 85.56 71 VAL A O 1
ATOM 567 N N . ILE A 1 72 ? -11.103 5.323 9.007 1.00 86.56 72 ILE A N 1
ATOM 568 C CA . ILE A 1 72 ? -11.021 5.338 7.537 1.00 86.56 72 ILE A CA 1
ATOM 569 C C . ILE A 1 72 ? -9.708 5.977 7.063 1.00 86.56 72 ILE A C 1
ATOM 571 O O . ILE A 1 72 ? -9.171 5.589 6.021 1.00 86.56 72 ILE A O 1
ATOM 575 N N . SER A 1 73 ? -9.130 6.884 7.857 1.00 86.19 73 SER A N 1
ATOM 576 C CA . SER A 1 73 ? -7.934 7.645 7.469 1.00 86.19 73 SER A CA 1
ATOM 577 C C . SER A 1 73 ? -6.731 6.755 7.157 1.00 86.19 73 SER A C 1
ATOM 579 O O . SER A 1 73 ? -5.951 7.069 6.262 1.00 86.19 73 SER A O 1
ATOM 581 N N . SER A 1 74 ? -6.604 5.608 7.834 1.00 83.75 74 SER A N 1
ATOM 582 C CA . SER A 1 74 ? -5.487 4.675 7.630 1.00 83.75 74 SER A CA 1
ATOM 583 C C . SER A 1 74 ? -5.468 4.074 6.217 1.00 83.75 74 SER A C 1
ATOM 585 O O . SER A 1 74 ? -4.412 3.989 5.588 1.00 83.75 74 SER A O 1
ATOM 587 N N . VAL A 1 75 ? -6.642 3.717 5.681 1.00 87.00 75 VAL A N 1
ATOM 588 C CA . VAL A 1 75 ? -6.788 3.202 4.307 1.00 87.00 75 VAL A CA 1
ATOM 589 C C . VAL A 1 75 ? -6.621 4.317 3.292 1.00 87.00 75 VAL A C 1
ATOM 591 O O . VAL A 1 75 ? -5.916 4.127 2.306 1.00 87.00 75 VAL A O 1
ATOM 594 N N . LEU A 1 76 ? -7.232 5.480 3.534 1.00 88.25 76 LEU A N 1
ATOM 595 C CA . LEU A 1 76 ? -7.142 6.613 2.611 1.00 88.25 76 LEU A CA 1
ATOM 596 C C . LEU A 1 76 ? -5.702 7.084 2.422 1.00 88.25 76 LEU A C 1
ATOM 598 O O . LEU A 1 76 ? -5.302 7.360 1.298 1.00 88.25 76 LEU A O 1
ATOM 602 N N . ILE A 1 77 ? -4.911 7.126 3.493 1.00 87.44 77 ILE A N 1
ATOM 603 C CA . ILE A 1 77 ? -3.498 7.503 3.416 1.00 87.44 77 ILE A CA 1
ATOM 604 C C . ILE A 1 77 ? -2.687 6.433 2.696 1.00 87.44 77 ILE A C 1
ATOM 606 O O . ILE A 1 77 ? -1.916 6.762 1.802 1.00 87.44 77 ILE A O 1
ATOM 610 N N . ALA A 1 78 ? -2.878 5.158 3.040 1.00 86.94 78 ALA A N 1
ATOM 611 C CA . ALA A 1 78 ? -2.149 4.067 2.405 1.00 86.94 78 ALA A CA 1
ATOM 612 C C . ALA A 1 78 ? -2.421 3.996 0.893 1.00 86.94 78 ALA A C 1
ATOM 614 O O . ALA A 1 78 ? -1.487 4.026 0.096 1.00 86.94 78 ALA A O 1
ATOM 615 N N . VAL A 1 79 ? -3.696 3.965 0.494 1.00 87.75 79 VAL A N 1
ATOM 616 C CA . VAL A 1 79 ? -4.109 3.909 -0.917 1.00 87.75 79 VAL A CA 1
ATOM 617 C C . VAL A 1 79 ? -3.792 5.219 -1.635 1.00 87.75 79 VAL A C 1
ATOM 619 O O . VAL A 1 79 ? -3.340 5.195 -2.777 1.00 87.75 79 VAL A O 1
ATOM 622 N N . GLY A 1 80 ? -3.997 6.358 -0.972 1.00 89.00 80 GLY A N 1
ATOM 623 C CA . GLY A 1 80 ? -3.741 7.682 -1.526 1.00 89.00 80 GLY A CA 1
ATOM 624 C C . GLY A 1 80 ? -2.264 7.912 -1.817 1.00 89.00 80 GLY A C 1
ATOM 625 O O . GLY A 1 80 ? -1.931 8.295 -2.934 1.00 89.00 80 GLY A O 1
ATOM 626 N N . ILE A 1 81 ? -1.372 7.622 -0.862 1.00 87.25 81 ILE A N 1
ATOM 627 C CA . ILE A 1 81 ? 0.072 7.749 -1.088 1.00 87.25 81 ILE A CA 1
ATOM 628 C C . ILE A 1 81 ? 0.539 6.725 -2.121 1.00 87.25 81 ILE A C 1
ATOM 630 O O . ILE A 1 81 ? 1.258 7.099 -3.038 1.00 87.25 81 ILE A O 1
ATOM 634 N N . TYR A 1 82 ? 0.085 5.470 -2.038 1.00 87.56 82 TYR A N 1
ATOM 635 C CA . TYR A 1 82 ? 0.421 4.451 -3.035 1.00 87.56 82 TYR A CA 1
ATOM 636 C C . TYR A 1 82 ? 0.040 4.894 -4.459 1.00 87.56 82 TYR A C 1
ATOM 638 O O . TYR A 1 82 ? 0.872 4.882 -5.366 1.00 87.56 82 TYR A O 1
ATOM 646 N N . GLY A 1 83 ? -1.208 5.334 -4.651 1.00 88.75 83 GLY A N 1
ATOM 647 C CA . GLY A 1 83 ? -1.711 5.803 -5.940 1.00 88.75 83 GLY A CA 1
ATOM 648 C C . GLY A 1 83 ? -1.007 7.072 -6.416 1.00 88.75 83 GLY A C 1
ATOM 649 O O . GLY A 1 83 ? -0.644 7.166 -7.583 1.00 88.75 83 GLY A O 1
ATOM 650 N N . TRP A 1 84 ? -0.751 8.022 -5.515 1.00 89.12 84 TRP A N 1
ATOM 651 C CA . TRP A 1 84 ? 0.004 9.236 -5.819 1.00 89.12 84 TRP A CA 1
ATOM 652 C C . TRP A 1 84 ? 1.429 8.926 -6.282 1.00 89.12 84 TRP A C 1
ATOM 654 O O . TRP A 1 84 ? 1.858 9.417 -7.324 1.00 89.12 84 TRP A O 1
ATOM 664 N N . THR A 1 85 ? 2.147 8.068 -5.552 1.00 86.00 85 THR A N 1
ATOM 665 C CA . THR A 1 85 ? 3.496 7.626 -5.914 1.00 86.00 85 THR A CA 1
ATOM 666 C C . THR A 1 85 ? 3.500 6.930 -7.270 1.00 86.00 85 THR A C 1
ATOM 668 O O . THR A 1 85 ? 4.380 7.204 -8.085 1.00 86.00 85 THR A O 1
ATOM 671 N N . LEU A 1 86 ? 2.510 6.074 -7.541 1.00 86.56 86 LEU A N 1
ATOM 672 C CA . L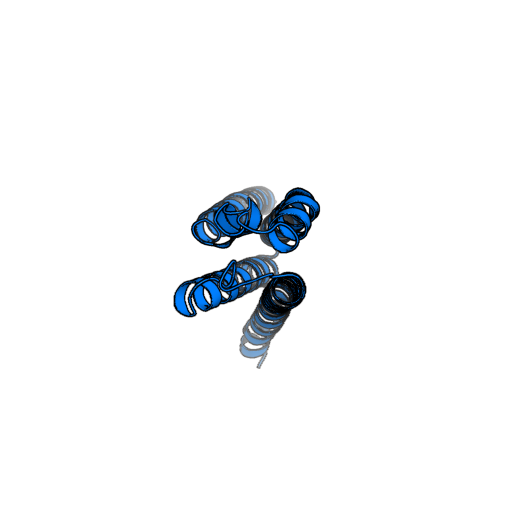EU A 1 86 ? 2.369 5.412 -8.834 1.00 86.56 86 LEU A CA 1
ATOM 673 C C . LEU A 1 86 ? 2.149 6.423 -9.967 1.00 86.56 86 LEU A C 1
ATOM 675 O O . LEU A 1 86 ? 2.847 6.366 -10.974 1.00 86.56 86 LEU A O 1
ATOM 679 N N . LEU A 1 87 ? 1.221 7.366 -9.786 1.00 88.62 87 LEU A N 1
ATOM 680 C CA . LEU A 1 87 ? 0.893 8.388 -10.781 1.00 88.62 87 LEU A CA 1
ATOM 681 C C . LEU A 1 87 ? 2.089 9.289 -11.097 1.00 88.62 87 LEU A C 1
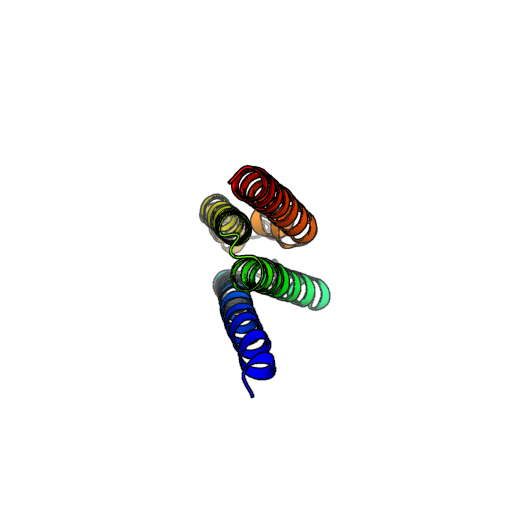ATOM 683 O O . LEU A 1 87 ? 2.381 9.521 -12.267 1.00 88.62 87 LEU A O 1
ATOM 687 N N . ILE A 1 88 ? 2.797 9.770 -10.072 1.00 87.88 88 ILE A N 1
ATOM 688 C CA . ILE A 1 88 ? 3.930 10.685 -10.259 1.00 87.88 88 ILE A CA 1
ATOM 689 C C . ILE A 1 88 ? 5.136 9.985 -10.891 1.00 87.88 88 ILE A C 1
ATOM 691 O O . ILE A 1 88 ? 5.910 10.610 -11.609 1.00 87.88 88 ILE A O 1
ATOM 695 N N . SER A 1 89 ? 5.292 8.686 -10.627 1.00 82.50 89 SER A N 1
ATOM 696 C CA . SER A 1 89 ? 6.415 7.899 -11.138 1.00 82.50 89 SER A CA 1
ATOM 697 C C . SER A 1 89 ? 6.127 7.295 -12.507 1.00 82.50 89 SER A C 1
ATOM 699 O O . SER A 1 89 ? 7.042 6.756 -13.118 1.00 82.50 89 SER A O 1
ATOM 701 N N . TRP A 1 90 ? 4.878 7.343 -12.988 1.00 84.94 90 TRP A N 1
ATOM 702 C CA . TRP A 1 90 ? 4.445 6.589 -14.165 1.00 84.94 90 TRP A CA 1
ATOM 703 C C . TRP A 1 90 ? 5.233 6.938 -15.425 1.00 84.94 90 TRP A C 1
ATOM 705 O O . TRP A 1 90 ? 5.775 6.042 -16.065 1.00 84.94 90 TRP A O 1
ATOM 715 N N . SER A 1 91 ? 5.338 8.227 -15.761 1.00 82.25 91 SER A N 1
ATOM 716 C CA . SER A 1 91 ? 6.097 8.661 -16.940 1.00 82.25 91 SER A CA 1
ATOM 717 C C . SER A 1 91 ? 7.567 8.273 -16.823 1.00 82.25 91 SER A C 1
ATOM 719 O O . SER A 1 91 ? 8.094 7.640 -17.726 1.00 82.25 91 SER A O 1
ATOM 721 N N . ALA A 1 92 ? 8.189 8.535 -15.669 1.00 78.31 92 ALA A N 1
ATOM 722 C CA . ALA A 1 92 ? 9.585 8.184 -15.421 1.00 78.31 92 ALA A CA 1
ATOM 723 C C . ALA A 1 92 ? 9.839 6.670 -15.529 1.00 78.31 92 ALA A C 1
ATOM 725 O O . ALA A 1 92 ? 10.837 6.264 -16.109 1.00 78.31 92 ALA A O 1
ATOM 726 N N . MET A 1 93 ? 8.929 5.828 -15.026 1.00 77.75 93 MET A N 1
ATOM 727 C CA . MET A 1 93 ? 9.014 4.369 -15.158 1.00 77.75 93 MET A CA 1
ATOM 728 C C . MET A 1 93 ? 8.953 3.916 -16.619 1.00 77.75 93 MET A C 1
ATOM 730 O O . MET A 1 93 ? 9.732 3.057 -17.025 1.00 77.75 93 MET A O 1
ATOM 734 N N . VAL A 1 94 ? 8.047 4.489 -17.415 1.00 79.06 94 VAL A N 1
ATOM 735 C CA . VAL A 1 94 ? 7.909 4.147 -18.838 1.00 79.06 94 VAL A CA 1
ATOM 736 C C . VAL A 1 94 ? 9.118 4.638 -19.640 1.00 79.06 94 VAL A C 1
ATOM 738 O O . VAL A 1 94 ? 9.685 3.866 -20.412 1.00 79.06 94 VAL A O 1
ATOM 741 N N . ASP A 1 95 ? 9.547 5.880 -19.420 1.00 77.50 95 ASP A N 1
ATOM 742 C CA . ASP A 1 95 ? 10.681 6.497 -20.116 1.00 77.50 95 ASP A CA 1
ATOM 743 C C . ASP A 1 95 ? 11.996 5.757 -19.814 1.00 77.50 95 ASP A C 1
ATOM 745 O O . ASP A 1 95 ? 12.787 5.479 -20.723 1.00 77.50 95 ASP A O 1
ATOM 749 N N . SER A 1 96 ? 12.212 5.378 -18.547 1.00 74.50 96 SER A N 1
ATOM 750 C CA . SER A 1 96 ? 13.362 4.571 -18.123 1.00 74.50 96 SER A CA 1
ATOM 751 C C . SER A 1 96 ? 13.350 3.171 -18.730 1.00 74.50 96 SER A C 1
ATOM 753 O O . SER A 1 96 ? 14.411 2.669 -19.093 1.00 74.50 96 SER A O 1
ATOM 755 N N . ALA A 1 97 ? 12.179 2.547 -18.875 1.00 73.62 97 ALA A N 1
ATOM 756 C CA . ALA A 1 97 ? 12.071 1.215 -19.466 1.00 73.62 97 ALA A CA 1
ATOM 757 C C . ALA A 1 97 ? 12.390 1.194 -20.961 1.00 73.62 97 ALA A C 1
ATOM 759 O O . ALA A 1 97 ? 13.008 0.250 -21.444 1.00 73.62 97 ALA A O 1
ATOM 760 N N . GLN A 1 98 ? 12.015 2.251 -21.682 1.00 75.12 98 GLN A N 1
ATOM 761 C CA . GLN A 1 98 ? 12.201 2.358 -23.130 1.00 75.12 98 GLN A CA 1
ATOM 762 C C . GLN A 1 98 ? 13.605 2.824 -23.551 1.00 75.12 98 GLN A C 1
ATOM 764 O O . GLN A 1 98 ? 13.953 2.723 -24.728 1.00 75.12 98 GLN A O 1
ATOM 769 N N . SER A 1 99 ? 14.413 3.344 -22.623 1.00 68.88 99 SER A N 1
ATOM 770 C CA . SER A 1 99 ? 15.695 3.984 -22.934 1.00 68.88 99 SER A CA 1
ATOM 771 C C . SER A 1 99 ? 16.886 3.024 -22.753 1.00 68.88 99 SER A C 1
ATOM 773 O O . SER A 1 99 ? 17.146 2.577 -21.631 1.00 68.88 99 SER A O 1
ATOM 775 N N . PRO A 1 100 ? 17.680 2.736 -23.808 1.00 60.31 100 PRO A N 1
ATOM 776 C CA . PRO A 1 100 ? 18.871 1.892 -23.699 1.00 60.31 100 PRO A CA 1
ATOM 777 C C . PRO A 1 100 ? 19.879 2.477 -22.696 1.00 60.31 100 PRO A C 1
ATOM 779 O O . PRO A 1 100 ? 20.385 3.580 -22.888 1.00 60.31 100 PRO A O 1
ATOM 782 N N . GLY A 1 101 ? 20.170 1.743 -21.617 1.00 54.75 101 GLY A N 1
ATOM 783 C CA . GLY A 1 101 ? 21.108 2.163 -20.564 1.00 54.75 101 GLY A CA 1
ATOM 784 C C . GLY A 1 101 ? 20.504 2.978 -19.410 1.00 54.75 101 GLY A C 1
ATOM 785 O O . GLY A 1 101 ? 21.217 3.272 -18.453 1.00 54.75 101 GLY A O 1
ATOM 786 N N . ALA A 1 102 ? 19.205 3.298 -19.440 1.00 52.91 102 ALA A N 1
ATOM 787 C CA . ALA A 1 102 ? 18.526 4.017 -18.353 1.00 52.91 102 ALA A CA 1
ATOM 788 C C . ALA A 1 102 ? 18.067 3.116 -17.192 1.00 52.91 102 ALA A C 1
ATOM 790 O O . ALA A 1 102 ? 17.647 3.625 -16.149 1.00 52.91 102 ALA A O 1
ATOM 791 N N . GLY A 1 103 ? 18.191 1.793 -17.343 1.00 52.06 103 GLY A N 1
ATOM 792 C CA . GLY A 1 103 ? 17.693 0.807 -16.383 1.00 52.06 103 GLY A CA 1
ATOM 793 C C . GLY A 1 103 ? 18.329 0.836 -14.986 1.00 52.06 103 GLY A C 1
ATOM 794 O O . GLY A 1 103 ? 17.856 0.192 -14.059 1.00 52.06 103 GLY A O 1
ATOM 795 N N . LEU A 1 104 ? 19.368 1.649 -14.791 1.00 52.12 104 LEU A N 1
ATOM 796 C CA . LEU A 1 104 ? 20.031 1.819 -13.498 1.00 52.12 104 LEU A CA 1
ATOM 797 C C . LEU A 1 104 ? 19.452 2.953 -12.638 1.00 52.12 104 LEU A C 1
ATOM 799 O O . LEU A 1 104 ? 19.927 3.145 -11.519 1.00 52.12 104 LEU A O 1
ATOM 803 N N . THR A 1 105 ? 18.465 3.717 -13.122 1.00 58.94 105 THR A N 1
ATOM 804 C CA . THR A 1 105 ? 17.911 4.845 -12.351 1.00 58.94 105 THR A CA 1
ATOM 805 C C . THR A 1 105 ? 16.680 4.392 -11.560 1.00 58.94 105 THR A C 1
ATOM 807 O O . THR A 1 105 ? 15.626 4.200 -12.169 1.00 58.94 105 THR A O 1
ATOM 810 N N . PRO A 1 106 ? 16.767 4.217 -10.225 1.00 62.56 106 PRO A N 1
ATOM 811 C CA . PRO A 1 106 ? 15.620 3.803 -9.424 1.00 62.56 106 PRO A CA 1
ATOM 812 C C . PRO A 1 106 ? 14.520 4.863 -9.484 1.00 62.56 106 PRO A C 1
ATOM 814 O O . PRO A 1 106 ? 14.766 6.048 -9.245 1.00 62.56 106 PRO A O 1
ATOM 817 N N . THR A 1 107 ? 13.297 4.437 -9.796 1.00 69.56 107 THR A N 1
ATOM 818 C CA . THR A 1 107 ? 12.150 5.346 -9.851 1.00 69.56 107 THR A CA 1
ATOM 819 C C . THR A 1 107 ? 11.655 5.689 -8.450 1.00 69.56 107 THR A C 1
ATOM 821 O O . THR A 1 107 ? 11.912 4.967 -7.487 1.00 69.56 107 THR A O 1
ATOM 824 N N . LEU A 1 108 ? 10.906 6.788 -8.309 1.00 68.06 108 LEU A N 1
ATOM 825 C CA . LEU A 1 108 ? 10.278 7.135 -7.028 1.00 68.06 108 LEU A CA 1
ATOM 826 C C . LEU A 1 108 ? 9.356 6.016 -6.523 1.00 68.06 108 LEU A C 1
ATOM 828 O O . LEU A 1 108 ? 9.253 5.823 -5.316 1.00 68.06 108 LEU A O 1
ATOM 832 N N . PHE A 1 109 ? 8.733 5.249 -7.420 1.00 68.94 109 PHE A N 1
ATOM 833 C CA . PHE A 1 109 ? 7.933 4.084 -7.059 1.00 68.94 109 PHE A CA 1
ATOM 834 C C . PHE A 1 109 ? 8.792 2.982 -6.437 1.00 68.94 109 PHE A C 1
ATOM 836 O O . PHE A 1 109 ? 8.479 2.526 -5.339 1.00 68.94 109 PHE A O 1
ATOM 843 N N . ASP A 1 110 ? 9.916 2.627 -7.058 1.00 70.00 110 ASP A N 1
ATOM 844 C CA . ASP A 1 110 ? 10.834 1.617 -6.516 1.00 70.00 110 ASP A CA 1
ATOM 845 C C . ASP A 1 110 ? 11.497 2.077 -5.217 1.00 70.00 110 ASP A C 1
ATOM 847 O O . ASP A 1 110 ? 11.711 1.276 -4.309 1.00 70.00 110 ASP A O 1
ATOM 851 N N . LEU A 1 111 ? 11.778 3.376 -5.092 1.00 71.69 111 LEU A N 1
ATOM 852 C CA . LEU A 1 111 ? 12.387 3.948 -3.898 1.00 71.69 111 LEU A CA 1
ATOM 853 C C . LEU A 1 111 ? 11.392 4.043 -2.734 1.00 71.69 111 LEU A C 1
ATOM 855 O O . LEU A 1 111 ? 11.763 3.805 -1.592 1.00 71.69 111 LEU A O 1
ATOM 859 N N . ILE A 1 112 ? 10.132 4.394 -2.991 1.00 70.94 112 ILE A N 1
ATOM 860 C CA . ILE A 1 112 ? 9.133 4.617 -1.936 1.00 70.94 112 ILE A CA 1
ATOM 861 C C . ILE A 1 112 ? 8.409 3.315 -1.574 1.00 70.94 112 ILE A C 1
ATOM 863 O O . ILE A 1 112 ? 8.252 3.014 -0.393 1.00 70.94 112 ILE A O 1
ATOM 867 N N . ILE A 1 113 ? 7.986 2.523 -2.560 1.00 72.12 113 ILE A N 1
ATOM 868 C CA . ILE A 1 113 ? 7.284 1.253 -2.327 1.00 72.12 113 ILE A CA 1
ATOM 869 C C . ILE A 1 113 ? 8.272 0.109 -2.053 1.00 72.12 113 ILE A C 1
ATOM 871 O O . ILE A 1 113 ? 7.913 -0.831 -1.351 1.00 72.12 113 ILE A O 1
ATOM 875 N N . GLY A 1 114 ? 9.521 0.182 -2.527 1.00 72.12 114 GLY A N 1
ATOM 876 C CA . GLY A 1 114 ? 10.549 -0.829 -2.249 1.00 72.12 114 GLY A CA 1
ATOM 877 C C . GLY A 1 114 ? 11.053 -0.805 -0.808 1.00 72.12 114 GLY A C 1
ATOM 878 O O . GLY A 1 114 ? 10.598 -1.601 0.010 1.00 72.12 114 GLY A O 1
ATOM 879 N N . PRO A 1 115 ? 12.009 0.055 -0.440 1.00 73.69 115 PRO A N 1
ATOM 880 C CA . PRO A 1 115 ? 12.495 0.105 0.930 1.00 73.69 115 PRO A CA 1
ATOM 881 C C . PRO A 1 115 ? 11.510 0.784 1.888 1.00 73.69 115 PRO A C 1
ATOM 883 O O . PRO A 1 115 ? 11.460 0.378 3.039 1.00 73.69 115 PRO A O 1
ATOM 886 N N . PHE A 1 116 ? 10.711 1.770 1.464 1.00 82.06 116 PHE A N 1
ATOM 887 C CA . PHE A 1 116 ? 9.985 2.651 2.396 1.00 82.06 116 PHE A CA 1
ATOM 888 C C . PHE A 1 116 ? 8.483 2.363 2.580 1.00 82.06 116 PHE A C 1
ATOM 890 O O . PHE A 1 116 ? 7.801 3.132 3.262 1.00 82.06 116 PHE A O 1
ATOM 897 N N . TRP A 1 117 ? 7.945 1.239 2.085 1.00 82.00 117 TRP A N 1
ATOM 898 C CA . TRP A 1 117 ? 6.522 0.905 2.289 1.00 82.00 117 TRP A CA 1
ATOM 899 C C . TRP A 1 117 ? 6.139 0.817 3.776 1.00 82.00 117 TRP A C 1
ATOM 901 O O . TRP A 1 117 ? 5.016 1.159 4.152 1.00 82.00 117 TRP A O 1
ATOM 911 N N . PHE A 1 118 ? 7.077 0.419 4.644 1.00 83.19 118 PHE A N 1
ATOM 912 C CA . PHE A 1 118 ? 6.852 0.357 6.088 1.00 83.19 118 PHE A CA 1
ATOM 913 C C . PHE A 1 118 ? 6.649 1.749 6.706 1.00 83.19 118 PHE A C 1
ATOM 915 O O . PHE A 1 118 ? 5.848 1.892 7.626 1.00 83.19 118 PHE A O 1
ATOM 922 N N . LEU A 1 119 ? 7.324 2.788 6.194 1.00 85.38 119 LEU A N 1
ATOM 923 C CA . LEU A 1 119 ? 7.120 4.172 6.641 1.00 85.38 119 LEU A CA 1
ATOM 924 C C . LEU A 1 119 ? 5.722 4.653 6.273 1.00 85.38 119 LEU A C 1
ATOM 926 O O . LEU A 1 119 ? 5.051 5.254 7.107 1.00 85.38 119 LEU A O 1
ATOM 930 N N . LEU A 1 120 ? 5.262 4.350 5.057 1.00 82.25 120 LEU A N 1
ATOM 931 C CA . LEU A 1 120 ? 3.903 4.687 4.627 1.00 82.25 120 LEU A CA 1
ATOM 932 C C . LEU A 1 120 ? 2.857 4.036 5.527 1.00 82.25 120 LEU A C 1
ATOM 934 O O . LEU A 1 120 ? 1.892 4.685 5.937 1.00 82.25 120 LEU A O 1
ATOM 938 N N . LEU A 1 121 ? 3.086 2.772 5.883 1.00 85.81 121 LEU A N 1
ATOM 939 C CA . LEU A 1 121 ? 2.236 2.060 6.820 1.00 85.81 121 LEU A CA 1
ATOM 940 C C . LEU A 1 121 ? 2.243 2.732 8.199 1.00 85.81 121 LEU A C 1
ATOM 942 O O . LEU A 1 121 ? 1.176 2.980 8.753 1.00 85.81 121 LEU A O 1
ATOM 946 N N . ILE A 1 122 ? 3.416 3.071 8.740 1.00 88.19 122 ILE A N 1
ATOM 947 C CA . ILE A 1 122 ? 3.534 3.764 10.032 1.00 88.19 122 ILE A CA 1
ATOM 948 C C . ILE A 1 122 ? 2.775 5.094 10.006 1.00 88.19 122 ILE A C 1
ATOM 950 O O . ILE A 1 122 ? 2.005 5.361 10.923 1.00 88.19 122 ILE A O 1
ATOM 954 N N . ILE A 1 123 ? 2.925 5.901 8.952 1.00 87.44 123 ILE A N 1
ATOM 955 C CA . ILE A 1 123 ? 2.204 7.174 8.805 1.00 87.44 123 ILE A CA 1
ATOM 956 C C . ILE A 1 123 ? 0.690 6.929 8.790 1.00 87.44 123 ILE A C 1
ATOM 958 O O . ILE A 1 123 ? -0.047 7.568 9.543 1.00 87.44 123 ILE A O 1
ATOM 962 N N . GLY A 1 124 ? 0.219 5.966 7.992 1.00 84.81 124 GLY A N 1
ATOM 963 C CA . GLY A 1 124 ? -1.197 5.599 7.935 1.00 84.81 124 GLY A CA 1
ATOM 964 C C . GLY A 1 124 ? -1.741 5.093 9.275 1.00 84.81 124 GLY A C 1
ATOM 965 O O . GLY A 1 124 ? -2.885 5.383 9.632 1.00 84.81 124 GLY A O 1
ATOM 966 N N . LEU A 1 125 ? -0.935 4.364 10.047 1.00 88.69 125 LEU A N 1
ATOM 967 C CA . LEU A 1 125 ? -1.296 3.891 11.383 1.00 88.69 125 LEU A CA 1
ATOM 968 C C . LEU A 1 125 ? -1.302 5.016 12.418 1.00 88.69 125 LEU A C 1
ATOM 970 O O . LEU A 1 125 ? -2.210 5.052 13.241 1.00 88.69 125 LEU A O 1
ATOM 974 N N . ILE A 1 126 ? -0.345 5.947 12.370 1.00 90.88 126 ILE A N 1
ATOM 975 C CA . ILE A 1 126 ? -0.298 7.108 13.269 1.00 90.88 126 ILE A CA 1
ATOM 976 C C . ILE A 1 126 ? -1.531 7.977 13.053 1.00 90.88 126 ILE A C 1
ATOM 978 O O . ILE A 1 126 ? -2.243 8.273 14.010 1.00 90.88 126 ILE A O 1
ATOM 982 N N . VAL A 1 127 ? -1.831 8.346 11.805 1.00 89.25 127 VAL A N 1
ATOM 983 C CA . VAL A 1 127 ? -3.005 9.179 11.520 1.00 89.25 127 VAL A CA 1
ATOM 984 C C . VAL A 1 127 ? -4.294 8.446 11.879 1.00 89.25 127 VAL A C 1
ATOM 986 O O . VAL A 1 127 ? -5.194 9.034 12.477 1.00 89.25 127 VAL A O 1
ATOM 989 N N . GLY A 1 128 ? -4.363 7.143 11.601 1.00 85.31 128 GLY A N 1
ATOM 990 C CA . GLY A 1 128 ? -5.487 6.332 12.040 1.00 85.31 128 GLY A CA 1
ATOM 991 C C . GLY A 1 128 ? -5.631 6.256 13.569 1.00 85.31 128 GLY A C 1
ATOM 992 O O . GLY A 1 128 ? -6.737 6.336 14.101 1.00 85.31 128 GLY A O 1
ATOM 993 N N . GLY A 1 129 ? -4.517 6.156 14.293 1.00 87.00 129 GLY A N 1
ATOM 994 C CA . GLY A 1 129 ? -4.484 6.177 15.753 1.00 87.00 129 GLY A CA 1
ATOM 995 C C . GLY A 1 129 ? -4.940 7.516 16.331 1.00 87.00 129 GLY A C 1
ATOM 996 O O . GLY A 1 129 ? -5.671 7.533 17.319 1.00 87.00 129 GLY A O 1
ATOM 997 N N . ILE A 1 130 ? -4.581 8.629 15.684 1.00 89.88 130 ILE A N 1
ATOM 998 C CA . ILE A 1 130 ? -5.058 9.970 16.046 1.00 89.88 130 ILE A CA 1
ATOM 999 C C . ILE A 1 130 ? -6.577 10.066 15.851 1.00 89.88 130 ILE A C 1
ATOM 1001 O O . ILE A 1 130 ? -7.274 10.493 16.770 1.00 89.88 130 ILE A O 1
ATOM 1005 N N . GLU A 1 131 ? -7.110 9.619 14.706 1.00 89.31 131 GLU A N 1
ATOM 1006 C CA . GLU A 1 131 ? -8.563 9.583 14.458 1.00 89.31 131 GLU A CA 1
ATOM 1007 C C . GLU A 1 131 ? -9.289 8.756 15.531 1.00 89.31 131 GLU A C 1
ATOM 1009 O O . GLU A 1 131 ? -10.294 9.202 16.093 1.00 89.31 131 GLU A O 1
ATOM 1014 N N . TYR A 1 132 ? -8.759 7.573 15.854 1.00 87.31 132 TYR A N 1
ATOM 1015 C CA . TYR A 1 132 ? -9.309 6.719 16.904 1.00 87.31 132 TYR A CA 1
ATOM 1016 C C . TYR A 1 132 ? -9.305 7.414 18.271 1.00 87.31 132 TYR A C 1
ATOM 1018 O O . TYR A 1 132 ? -10.323 7.413 18.965 1.00 87.31 132 TYR A O 1
ATOM 1026 N N . GLY A 1 133 ? -8.184 8.037 18.647 1.00 87.81 133 GLY A N 1
ATOM 1027 C CA . GLY A 1 133 ? -8.034 8.751 19.913 1.00 87.81 133 GLY A CA 1
ATOM 1028 C C . GLY A 1 133 ? -9.015 9.914 20.048 1.00 87.81 133 GLY A C 1
ATOM 1029 O O . GLY A 1 133 ? -9.704 10.016 21.062 1.00 87.81 133 GLY A O 1
ATOM 1030 N N . ILE A 1 134 ? -9.149 10.739 19.004 1.00 87.56 134 ILE A N 1
ATOM 1031 C CA . ILE A 1 134 ? -10.107 11.854 18.969 1.00 87.56 134 ILE A CA 1
ATOM 1032 C C . ILE A 1 134 ? -11.539 11.333 19.118 1.00 87.56 134 ILE A C 1
ATOM 1034 O O . ILE A 1 134 ? -12.293 11.833 19.950 1.00 87.56 134 ILE A O 1
ATOM 1038 N N . ARG A 1 135 ? -11.916 10.295 18.361 1.00 85.19 135 ARG A N 1
ATOM 1039 C CA . ARG A 1 135 ? -13.262 9.709 18.431 1.00 85.19 135 ARG A CA 1
ATOM 1040 C C . ARG A 1 135 ? -13.564 9.134 19.818 1.00 85.19 135 ARG A C 1
ATOM 1042 O O . ARG A 1 135 ? -14.679 9.283 20.311 1.00 85.19 135 ARG A O 1
ATOM 1049 N N . HIS A 1 136 ? -12.590 8.484 20.451 1.00 85.62 136 HIS A N 1
ATOM 1050 C CA . HIS A 1 136 ? -12.764 7.926 21.788 1.00 85.62 136 HIS A CA 1
ATOM 1051 C C . HIS A 1 136 ? -12.921 9.019 22.854 1.00 85.62 136 HIS A C 1
ATOM 1053 O O . HIS A 1 136 ? -13.818 8.921 23.687 1.00 85.62 136 HIS A O 1
ATOM 1059 N N . LEU A 1 137 ? -12.118 10.086 22.779 1.00 87.00 137 LEU A N 1
ATOM 1060 C CA . LEU A 1 137 ? -12.234 11.248 23.664 1.00 87.00 137 LEU A CA 1
ATOM 1061 C C . LEU A 1 137 ? -13.615 11.905 23.548 1.00 87.00 137 LEU A C 1
ATOM 1063 O O . LEU A 1 137 ? -14.274 12.109 24.565 1.00 87.00 137 LEU A O 1
ATOM 1067 N N . LEU A 1 138 ? -14.085 12.156 22.323 1.00 85.19 138 LEU A N 1
ATOM 1068 C CA . LEU A 1 138 ? -15.398 12.760 22.071 1.00 85.19 138 LEU A CA 1
ATOM 1069 C C . LEU A 1 138 ? -16.555 11.903 22.604 1.00 85.19 138 LEU A C 1
ATOM 1071 O O . LEU A 1 138 ? -17.491 12.435 23.189 1.00 85.19 138 LEU A O 1
ATOM 1075 N N . ASN A 1 139 ? -16.474 10.579 22.452 1.00 78.56 139 ASN A N 1
ATOM 1076 C CA . ASN A 1 139 ? -17.512 9.670 22.942 1.00 78.56 139 ASN A CA 1
ATOM 1077 C C . ASN A 1 139 ? -17.481 9.471 24.464 1.00 78.56 139 ASN A C 1
ATOM 1079 O O . ASN A 1 139 ? -18.480 9.047 25.026 1.00 78.56 139 ASN A O 1
ATOM 1083 N N . SER A 1 140 ? -16.352 9.732 25.129 1.00 72.62 140 SER A N 1
ATOM 1084 C CA . SER A 1 140 ? -16.229 9.603 26.590 1.00 72.62 140 SER A CA 1
ATOM 1085 C C . SER A 1 140 ? -16.807 10.791 27.372 1.00 72.62 140 SER A C 1
ATOM 1087 O O . SER A 1 140 ? -16.913 10.725 28.593 1.00 72.62 140 SER A O 1
ATOM 1089 N N . GLN A 1 141 ? -17.158 11.877 26.675 1.00 61.38 141 GLN A N 1
ATOM 1090 C CA . GLN A 1 141 ? -17.741 13.097 27.246 1.00 61.38 141 GLN A CA 1
ATOM 1091 C C . GLN A 1 141 ? -19.270 13.191 27.084 1.00 61.38 141 GLN A C 1
ATOM 1093 O O . GLN A 1 141 ? -19.856 14.194 27.492 1.00 61.38 141 GLN A O 1
ATOM 1098 N N . LEU A 1 142 ? -19.899 12.170 26.494 1.00 54.09 142 LEU A N 1
ATOM 1099 C CA . LEU A 1 142 ? -21.350 12.015 26.332 1.00 54.09 142 LEU A CA 1
ATOM 1100 C C . LEU A 1 142 ? -21.861 10.903 27.251 1.00 54.09 142 LEU A C 1
ATOM 1102 O O . LEU A 1 142 ? -22.988 11.062 27.768 1.00 54.09 142 LEU A O 1
#

Foldseek 3Di:
DVVVVLQVVLQVQLQVQLVVQLVVLVVLLVVLLVQADPPFAPDPPVLSVQLSVLSSCQRNVLSSLCSNLVQNQLNCQSVVVLVVQCVVQVVVSNVLRNDVPSRPDQTSNSVCSRPNSVVSNVVSVVVSVVVSVVVVVVVVVD

pLDDT: mean 79.5, std 12.37, range [48.66, 94.75]

Sequence (142 aa):
MNRLRQWYFPLGFAITIGLILAAITLFVQIYIARFEYGDGLAPGIIMQFWIVAGSFLLGAISAFTSARYHVISSVLIAVGIYGWTLLISWSAMVDSAQSPGAGLTPTLFDLIIGPFWFLLLIIGLIVGGIEYGIRHLLNSQL